Protein AF-W1YDE6-F1 (afdb_monomer)

Sequence (73 aa):
NTERYIRVMVKAGADMVEIGIPFSDPTAEGPV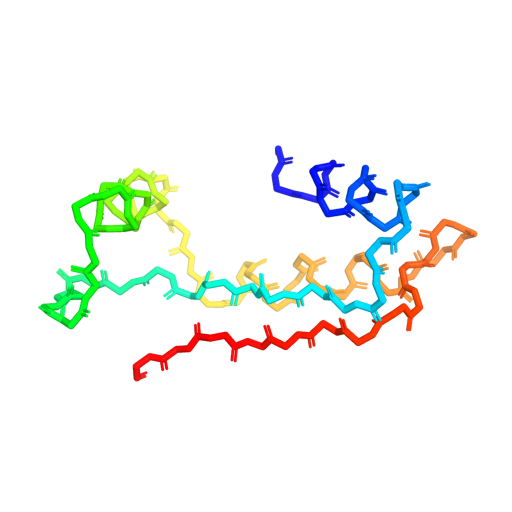IQEASTRALSTGVKINDIFDMVRRLRTGEEAVTVPLVFMTY

pLDDT: mean 95.29, std 3.97, range [78.75, 98.5]

Nearest PDB structures (foldseek):
  1fuy-assembly1_A-2  TM=9.115E-01  e=4.102E-04  Salmonella enterica subsp. enterica serovar Typhimurium
  6c73-assembly1_A  TM=9.145E-01  e=8.292E-04  Salmonella enterica subsp. enterica serovar Typhimurium
  6oso-assembly1_A-2  TM=8.834E-01  e=4.102E-04  Salmonella enterica subsp. enterica serovar Typhimurium str. LT2
  5bw6-assembly1_A  TM=9.082E-01  e=7.728E-04  Salmonella enterica subsp. enterica serovar Typhimurium
  7jqw-assembly1_A  TM=8.459E-01  e=9.545E-04  Salmonella enterica subsp. enterica serovar Typhimurium str. LT2

Mean predicted aligned error: 2.68 Å

Organism: NCBI:txid408170

Solvent-accessible surface area (backbone atoms only — not comparable to full-atom values): 4513 Å² total; per-residue (Å²): 112,68,70,60,52,52,53,49,44,45,77,73,66,44,76,56,46,80,43,75,56,67,52,97,78,52,81,91,51,57,71,73,57,41,52,48,18,52,59,46,50,74,72,67,66,49,73,66,58,53,53,51,50,51,54,60,42,58,44,74,96,79,36,59,78,56,56,75,42,81,43,72,133

Structure (mmCIF, N/CA/C/O backbone):
data_AF-W1YDE6-F1
#
_entry.id   AF-W1YDE6-F1
#
loop_
_atom_site.group_PDB
_atom_site.id
_atom_site.type_symbol
_atom_site.label_atom_id
_atom_site.label_alt_id
_atom_site.label_comp_id
_atom_site.label_asym_id
_atom_site.label_entity_id
_atom_site.label_seq_id
_atom_site.pdbx_PDB_ins_code
_atom_site.Cartn_x
_atom_site.Cartn_y
_atom_site.Cartn_z
_atom_site.occupancy
_atom_site.B_iso_or_equiv
_atom_site.auth_seq_id
_atom_site.auth_comp_id
_atom_site.auth_asym_id
_atom_site.auth_atom_id
_atom_site.pdbx_PDB_model_num
ATOM 1 N N . ASN A 1 1 ? -8.624 -7.347 -2.792 1.00 86.12 1 ASN A N 1
ATOM 2 C CA . ASN A 1 1 ? -8.862 -6.147 -3.632 1.00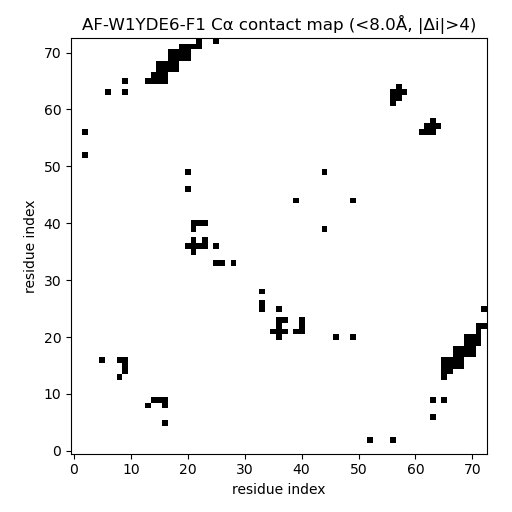 86.12 1 ASN A CA 1
ATOM 3 C C . ASN A 1 1 ? -7.623 -5.274 -3.808 1.00 86.12 1 ASN A C 1
ATOM 5 O O . ASN A 1 1 ? -7.326 -4.947 -4.948 1.00 86.12 1 ASN A O 1
ATOM 9 N N . THR A 1 2 ? -6.881 -4.938 -2.748 1.00 96.38 2 THR A N 1
ATOM 10 C CA . THR A 1 2 ? -5.711 -4.035 -2.814 1.00 96.38 2 THR A CA 1
ATOM 11 C C . THR A 1 2 ? -4.629 -4.480 -3.806 1.00 96.38 2 THR A C 1
ATOM 13 O O . THR A 1 2 ? -4.262 -3.698 -4.675 1.00 96.38 2 THR A O 1
ATOM 16 N N . GLU A 1 3 ? -4.197 -5.749 -3.777 1.00 96.81 3 GLU A N 1
ATOM 17 C CA . GLU A 1 3 ? -3.181 -6.274 -4.716 1.00 96.81 3 GLU A CA 1
ATOM 18 C C . GLU A 1 3 ? -3.568 -6.084 -6.189 1.00 96.81 3 GLU A C 1
ATOM 20 O O . GLU A 1 3 ? -2.734 -5.719 -7.016 1.00 96.81 3 GLU A O 1
ATOM 25 N N . ARG A 1 4 ? -4.854 -6.280 -6.516 1.00 97.12 4 ARG A N 1
ATOM 26 C CA . ARG A 1 4 ? -5.381 -6.071 -7.871 1.00 97.12 4 ARG A CA 1
ATOM 27 C C . ARG A 1 4 ? -5.218 -4.616 -8.299 1.00 97.12 4 ARG A C 1
ATOM 29 O O . ARG A 1 4 ? -4.768 -4.369 -9.411 1.00 97.12 4 ARG A O 1
ATOM 36 N N . TYR A 1 5 ? -5.569 -3.667 -7.430 1.00 97.62 5 TYR A N 1
ATOM 37 C CA . TYR A 1 5 ? -5.427 -2.242 -7.732 1.00 97.62 5 TYR A CA 1
ATOM 38 C C . TYR A 1 5 ? -3.966 -1.831 -7.885 1.00 97.62 5 TYR A C 1
ATOM 40 O O . TYR A 1 5 ? -3.656 -1.106 -8.821 1.00 97.62 5 TYR A O 1
ATOM 48 N N . ILE A 1 6 ? -3.065 -2.359 -7.050 1.00 98.06 6 ILE A N 1
ATOM 49 C CA . ILE A 1 6 ? -1.620 -2.129 -7.193 1.00 98.06 6 ILE A CA 1
ATOM 50 C C . ILE A 1 6 ? -1.136 -2.603 -8.566 1.00 98.06 6 ILE A C 1
ATOM 52 O O . ILE A 1 6 ? -0.542 -1.824 -9.304 1.00 98.06 6 ILE A O 1
ATOM 56 N N . ARG A 1 7 ? -1.462 -3.838 -8.968 1.00 97.62 7 ARG A N 1
ATOM 57 C CA . ARG A 1 7 ? -1.086 -4.364 -10.293 1.00 97.62 7 ARG A CA 1
ATOM 58 C C . ARG A 1 7 ? -1.653 -3.519 -11.433 1.00 97.62 7 ARG A C 1
ATOM 60 O O . ARG A 1 7 ? -0.953 -3.288 -12.412 1.00 97.62 7 ARG A O 1
ATOM 67 N N . VAL A 1 8 ? -2.898 -3.054 -11.317 1.00 97.94 8 VAL A N 1
ATOM 68 C CA . VAL A 1 8 ? -3.524 -2.182 -12.323 1.00 97.94 8 VAL A CA 1
ATOM 69 C C . VAL A 1 8 ? -2.812 -0.832 -12.409 1.00 97.94 8 VAL A C 1
ATOM 71 O O . VAL A 1 8 ? -2.508 -0.408 -13.516 1.00 97.94 8 VAL A O 1
ATOM 74 N N . MET A 1 9 ? -2.500 -0.189 -11.280 1.00 97.88 9 MET A N 1
ATOM 75 C CA . MET A 1 9 ? -1.770 1.086 -11.257 1.00 97.88 9 MET A CA 1
ATOM 76 C C . MET A 1 9 ? -0.391 0.954 -11.910 1.00 97.88 9 MET A C 1
ATOM 78 O O . MET A 1 9 ? -0.026 1.771 -12.749 1.00 97.88 9 MET A O 1
ATOM 82 N N . VAL A 1 10 ? 0.337 -0.124 -11.606 1.00 98.19 10 VAL A N 1
ATOM 83 C CA . VAL A 1 10 ? 1.640 -0.411 -12.225 1.00 98.19 10 VAL A CA 1
ATOM 84 C C . VAL A 1 10 ? 1.502 -0.669 -13.727 1.00 98.19 10 VAL A C 1
ATOM 86 O O . VAL A 1 10 ? 2.220 -0.064 -14.516 1.00 98.19 10 VAL A O 1
ATOM 89 N N . LYS A 1 11 ? 0.541 -1.505 -14.153 1.00 97.38 11 LYS A N 1
ATOM 90 C CA . LYS A 1 11 ? 0.263 -1.756 -15.583 1.00 97.38 11 LYS A CA 1
ATOM 91 C C . LYS A 1 11 ? -0.182 -0.484 -16.323 1.00 97.38 11 LYS A C 1
ATOM 93 O O . LYS A 1 11 ? 0.032 -0.388 -17.526 1.00 97.38 11 LYS A O 1
ATOM 98 N N . ALA A 1 12 ? -0.775 0.481 -15.619 1.00 98.19 12 ALA A N 1
ATOM 99 C CA . ALA A 1 12 ? -1.169 1.783 -16.153 1.00 98.19 12 ALA A CA 1
ATOM 100 C C . ALA A 1 12 ? -0.021 2.814 -16.197 1.00 98.19 12 ALA A C 1
ATOM 102 O O . ALA A 1 12 ? -0.246 3.932 -16.654 1.00 98.19 12 ALA A O 1
ATOM 103 N N . GLY A 1 13 ? 1.191 2.449 -15.760 1.00 98.19 13 GLY A N 1
ATOM 104 C CA . GLY A 1 13 ? 2.385 3.290 -15.864 1.00 98.19 13 GLY A CA 1
ATOM 105 C C . GLY A 1 13 ? 2.791 4.014 -14.581 1.00 98.19 13 GLY A C 1
ATOM 106 O O . GLY A 1 13 ? 3.543 4.977 -14.659 1.00 98.19 13 GLY A O 1
ATOM 107 N N . ALA A 1 14 ? 2.314 3.595 -13.404 1.00 98.31 14 ALA A N 1
ATOM 108 C CA . ALA A 1 14 ? 2.820 4.144 -12.145 1.00 98.31 14 ALA A CA 1
ATOM 109 C C . ALA A 1 14 ? 4.293 3.753 -11.924 1.00 98.31 14 ALA A C 1
ATOM 111 O O . ALA A 1 14 ? 4.598 2.569 -11.776 1.00 98.31 14 ALA A O 1
ATOM 112 N N . ASP A 1 15 ? 5.185 4.743 -11.831 1.00 98.50 15 ASP A N 1
ATOM 113 C CA . ASP A 1 15 ? 6.620 4.537 -11.569 1.00 98.50 15 ASP A CA 1
ATOM 114 C C . ASP A 1 15 ? 6.922 4.106 -10.127 1.00 98.50 15 ASP A C 1
ATOM 116 O O . ASP A 1 15 ? 7.987 3.563 -9.847 1.00 98.50 15 ASP A O 1
ATOM 120 N N . MET A 1 16 ? 5.991 4.354 -9.204 1.00 98.19 16 MET A N 1
ATOM 121 C CA . MET A 1 16 ? 6.049 3.990 -7.789 1.00 98.19 16 MET A CA 1
ATOM 122 C C . MET A 1 16 ? 4.625 3.899 -7.235 1.00 98.19 16 MET A C 1
ATOM 124 O O . MET A 1 16 ? 3.724 4.591 -7.709 1.00 98.19 16 MET A O 1
ATOM 128 N N . VAL A 1 17 ? 4.421 3.067 -6.210 1.00 98.31 17 VAL A N 1
ATOM 129 C CA . VAL A 1 17 ? 3.151 3.002 -5.476 1.00 98.31 17 VAL A CA 1
ATOM 130 C C . VAL A 1 17 ? 3.393 3.209 -3.986 1.00 98.31 17 VAL A C 1
ATOM 132 O O . VAL A 1 17 ? 4.192 2.508 -3.364 1.00 98.31 17 VAL A O 1
ATOM 135 N N . GLU A 1 18 ? 2.656 4.152 -3.413 1.00 97.88 18 GLU A N 1
ATOM 136 C CA . GLU A 1 18 ? 2.583 4.370 -1.974 1.00 97.88 18 GLU A CA 1
ATOM 137 C C . GLU A 1 18 ? 1.474 3.496 -1.368 1.00 97.88 18 GLU A C 1
ATOM 139 O O . GLU A 1 18 ? 0.354 3.424 -1.880 1.00 97.88 18 GLU A O 1
ATOM 144 N N . ILE A 1 19 ? 1.798 2.782 -0.29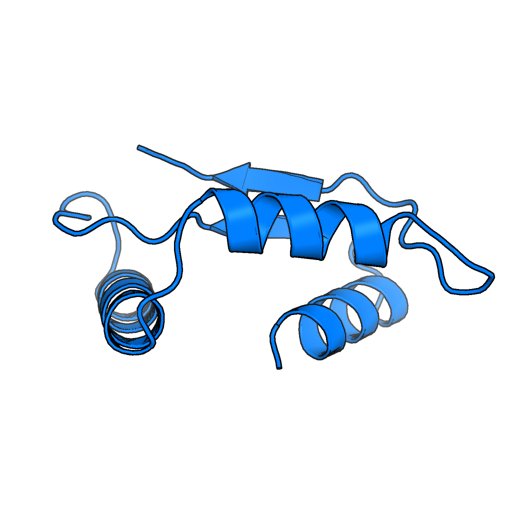3 1.00 97.31 19 ILE A N 1
ATOM 145 C CA . ILE A 1 19 ? 0.903 1.875 0.425 1.00 97.31 19 ILE A CA 1
ATOM 146 C C . ILE A 1 19 ? 0.671 2.461 1.814 1.00 97.31 19 ILE A C 1
ATOM 148 O O . ILE A 1 19 ? 1.540 2.375 2.682 1.00 97.31 19 ILE A O 1
ATOM 152 N N . GLY A 1 20 ? -0.516 3.028 2.027 1.00 95.94 20 GLY A N 1
ATOM 153 C CA . GLY A 1 20 ? -0.934 3.515 3.338 1.00 95.94 20 GLY A CA 1
ATOM 154 C C . GLY A 1 20 ? -1.135 2.371 4.331 1.00 95.94 20 GLY A C 1
ATOM 155 O O . GLY A 1 20 ? -1.896 1.434 4.067 1.00 95.94 20 GLY A O 1
ATOM 156 N N . ILE A 1 21 ? -0.471 2.460 5.480 1.00 95.56 21 ILE A N 1
ATOM 157 C CA . ILE A 1 21 ? -0.759 1.635 6.651 1.00 95.56 21 ILE A CA 1
ATOM 158 C C . ILE A 1 21 ? -1.894 2.328 7.413 1.00 95.56 21 ILE A C 1
ATOM 160 O O . ILE A 1 21 ? -1.721 3.460 7.864 1.00 95.56 21 ILE A O 1
ATOM 164 N N . PRO A 1 22 ? -3.074 1.698 7.538 1.00 94.38 22 PRO A N 1
ATOM 165 C CA . PRO A 1 22 ? -4.223 2.359 8.128 1.00 94.38 22 PRO A CA 1
ATOM 166 C C . PRO A 1 22 ? -3.984 2.617 9.618 1.00 94.38 22 PRO A C 1
ATOM 168 O O . PRO A 1 22 ? -3.609 1.713 10.368 1.00 94.38 22 PRO A O 1
ATOM 171 N N . PHE A 1 23 ? -4.234 3.855 10.037 1.00 92.00 23 PHE A N 1
ATOM 172 C CA . PHE A 1 23 ? -4.025 4.325 11.403 1.00 92.00 23 PHE A CA 1
ATOM 173 C C . PHE A 1 23 ? -5.358 4.713 12.049 1.00 92.00 23 PHE A C 1
ATOM 175 O O . PHE A 1 23 ? -6.276 5.163 11.363 1.00 92.00 23 PHE A O 1
ATOM 182 N N . SER A 1 24 ? -5.492 4.495 13.362 1.00 86.44 24 SER A N 1
ATOM 183 C CA . SER A 1 24 ? -6.746 4.747 14.087 1.00 86.44 24 SER A CA 1
ATOM 184 C C . SER A 1 24 ? -7.000 6.223 14.382 1.00 86.44 24 SER A C 1
ATOM 186 O O . SER A 1 24 ? -8.145 6.576 14.643 1.00 86.44 24 SER A O 1
ATOM 188 N N . ASP A 1 25 ? -5.961 7.063 14.338 1.00 86.81 25 ASP A N 1
ATOM 189 C CA . ASP A 1 25 ? -6.060 8.505 14.599 1.00 86.81 25 ASP A CA 1
ATOM 190 C C . ASP A 1 25 ? -5.356 9.369 13.520 1.00 86.81 25 ASP A C 1
ATOM 192 O O . ASP A 1 25 ? -4.382 10.071 13.803 1.00 86.81 25 ASP A O 1
ATOM 196 N N . PRO A 1 26 ? -5.779 9.302 12.241 1.00 78.75 26 PRO A N 1
ATOM 197 C CA . PRO A 1 26 ? -5.103 9.968 11.124 1.00 78.75 26 PRO A CA 1
ATOM 198 C C . PRO A 1 26 ? -5.485 11.459 11.018 1.00 78.75 26 PRO A C 1
ATOM 200 O O . PRO A 1 26 ? -6.048 11.902 10.018 1.00 78.75 26 PRO A O 1
ATOM 203 N N . THR A 1 27 ? -5.194 12.249 12.055 1.00 84.19 27 THR A N 1
ATOM 204 C CA . THR A 1 27 ? -5.595 13.672 12.148 1.00 84.19 27 THR A CA 1
ATOM 205 C C . THR A 1 27 ? -4.958 14.581 11.095 1.00 84.19 27 THR A C 1
ATOM 207 O O . THR A 1 27 ? -5.511 15.639 10.796 1.00 84.19 27 THR A O 1
ATOM 210 N N . ALA A 1 28 ? -3.825 14.176 10.515 1.00 87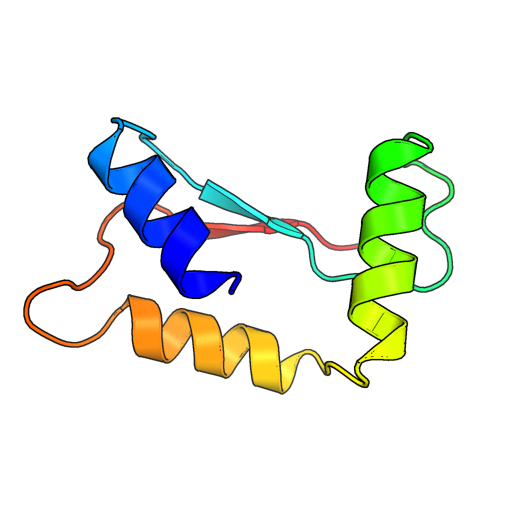.81 28 ALA A N 1
ATOM 211 C CA . ALA A 1 28 ? -3.149 14.917 9.451 1.00 87.81 28 ALA A CA 1
ATOM 212 C C . ALA A 1 28 ? -3.684 14.596 8.040 1.00 87.81 28 ALA A C 1
ATOM 214 O O . ALA A 1 28 ? -3.324 15.280 7.083 1.00 87.81 28 ALA A O 1
ATOM 215 N N . GLU A 1 29 ? -4.563 13.599 7.898 1.00 89.25 29 GLU A N 1
ATOM 216 C CA . GLU A 1 29 ? -5.122 13.191 6.608 1.00 89.25 29 GLU A CA 1
ATOM 217 C C . GLU A 1 29 ? -6.411 13.934 6.245 1.00 89.25 29 GLU A C 1
ATOM 219 O O . GLU A 1 29 ? -7.205 14.326 7.102 1.00 89.25 29 GLU A O 1
ATOM 224 N N . GLY A 1 30 ? -6.693 14.042 4.945 1.00 94.12 30 GLY A N 1
ATOM 225 C CA . GLY A 1 30 ? -7.999 14.490 4.451 1.00 94.12 30 GLY A CA 1
ATOM 226 C C . GLY A 1 30 ? -9.114 13.444 4.653 1.00 94.12 30 GLY A C 1
ATOM 227 O O . GLY A 1 30 ? -8.829 12.248 4.765 1.00 94.12 30 GLY A O 1
ATOM 228 N N . PRO A 1 31 ? -10.402 13.846 4.617 1.00 95.00 31 PRO A N 1
ATOM 229 C CA . PRO A 1 31 ? -11.540 12.983 4.967 1.00 95.00 31 PRO A CA 1
ATOM 230 C C . PRO A 1 31 ? -11.611 11.686 4.145 1.00 95.00 31 PRO A C 1
ATOM 232 O O . PRO A 1 31 ? -11.921 10.627 4.681 1.00 95.00 31 PRO A O 1
ATOM 235 N N . VAL A 1 32 ? -11.235 11.731 2.863 1.00 96.06 32 VAL A N 1
ATOM 236 C CA . VAL A 1 32 ? -11.217 10.547 1.985 1.00 96.06 32 VAL A CA 1
ATOM 237 C C . VAL A 1 32 ? -10.242 9.472 2.481 1.00 96.06 32 VAL A C 1
ATOM 239 O O . VAL A 1 32 ? -10.563 8.280 2.444 1.00 96.06 32 VAL A O 1
ATOM 242 N N . ILE A 1 33 ? -9.060 9.879 2.953 1.00 94.69 33 ILE A N 1
ATOM 243 C CA . ILE A 1 33 ? -8.033 8.961 3.459 1.00 94.69 33 ILE A CA 1
ATOM 244 C C . ILE A 1 33 ? -8.383 8.493 4.875 1.00 94.69 33 ILE A C 1
ATOM 246 O O . ILE A 1 33 ? -8.228 7.306 5.169 1.00 94.69 33 ILE A O 1
ATOM 250 N N . GLN A 1 34 ? -8.947 9.367 5.717 1.00 94.50 34 GLN A N 1
ATOM 251 C CA . GLN A 1 34 ? -9.460 8.970 7.034 1.00 94.50 34 GLN A CA 1
ATOM 252 C C . GLN A 1 34 ? -10.504 7.850 6.905 1.00 94.50 34 GLN A C 1
ATOM 254 O O . GLN A 1 34 ? -10.367 6.794 7.522 1.00 94.50 34 GLN A O 1
ATOM 259 N N . GLU A 1 35 ? -11.492 8.012 6.020 1.00 95.00 35 GLU A N 1
ATOM 260 C CA . GLU A 1 35 ? -12.503 6.981 5.775 1.00 95.00 35 GLU A CA 1
ATOM 261 C C . GLU A 1 35 ? -11.909 5.691 5.187 1.00 95.00 35 GLU A C 1
ATOM 263 O O . GLU A 1 35 ? -12.379 4.591 5.490 1.00 95.00 35 GLU A O 1
ATOM 268 N N . ALA A 1 36 ? -10.883 5.794 4.333 1.00 94.81 36 ALA A N 1
ATOM 269 C CA . ALA A 1 36 ? -10.182 4.624 3.807 1.00 94.81 36 ALA A CA 1
ATOM 270 C C . ALA A 1 36 ? -9.487 3.835 4.925 1.00 94.81 36 ALA A C 1
ATOM 272 O O . ALA A 1 36 ? -9.620 2.609 4.963 1.00 94.81 36 ALA A O 1
ATOM 273 N N . SER A 1 37 ? -8.837 4.528 5.864 1.00 94.12 37 SER A N 1
ATOM 274 C CA . SER A 1 37 ? -8.248 3.925 7.063 1.00 94.12 37 SER A CA 1
ATOM 275 C C . SER A 1 37 ? -9.310 3.258 7.935 1.00 94.12 37 SER A C 1
ATOM 277 O O . SER A 1 37 ? -9.143 2.097 8.307 1.00 94.12 37 SER A O 1
ATOM 279 N N . THR A 1 38 ? -10.453 3.910 8.178 1.00 94.75 38 THR A N 1
ATOM 280 C CA . THR A 1 38 ? -11.574 3.306 8.920 1.00 94.75 38 THR A CA 1
ATOM 281 C C . THR A 1 38 ? -12.095 2.035 8.243 1.00 94.75 38 THR A C 1
ATOM 283 O O . THR A 1 38 ? -12.285 1.017 8.912 1.00 94.75 38 THR A O 1
ATOM 286 N N . ARG A 1 39 ? -12.289 2.051 6.914 1.00 95.94 39 ARG A N 1
ATOM 287 C CA . ARG A 1 39 ? -12.723 0.867 6.149 1.00 95.94 39 ARG A CA 1
ATOM 288 C C . ARG A 1 39 ? -11.699 -0.262 6.183 1.00 95.94 39 ARG A C 1
ATOM 290 O O . ARG A 1 39 ? -12.095 -1.418 6.187 1.00 95.94 39 ARG A O 1
ATOM 297 N N . ALA A 1 40 ? -10.407 0.048 6.174 1.00 95.56 40 ALA A N 1
ATOM 298 C CA . ALA A 1 40 ? -9.364 -0.968 6.258 1.00 95.56 40 ALA A CA 1
ATOM 299 C C . ALA A 1 40 ? -9.295 -1.583 7.666 1.00 95.56 40 ALA A C 1
ATOM 301 O O . ALA A 1 40 ? -9.252 -2.802 7.809 1.00 95.56 40 ALA A O 1
ATOM 302 N N . LEU A 1 41 ? -9.355 -0.760 8.717 1.00 95.62 41 LEU A N 1
ATOM 303 C CA . LEU A 1 41 ? -9.337 -1.235 10.104 1.00 95.62 41 LEU A CA 1
ATOM 304 C C . LEU A 1 41 ? -10.569 -2.078 10.449 1.00 95.62 41 LEU A C 1
ATOM 306 O O . LEU A 1 41 ? -10.446 -3.049 11.196 1.00 95.62 41 LEU A O 1
ATOM 310 N N . SER A 1 42 ? -11.738 -1.766 9.881 1.00 96.50 42 SER A N 1
ATOM 311 C CA . SER A 1 42 ? -12.962 -2.539 10.125 1.00 96.50 42 SER A CA 1
ATOM 312 C C . SER A 1 42 ? -12.905 -3.969 9.576 1.00 96.50 42 SER A C 1
ATOM 314 O O . SER A 1 42 ? -13.651 -4.824 10.052 1.00 96.50 42 SER A O 1
ATOM 316 N N . THR A 1 43 ? -11.988 -4.276 8.646 1.00 95.69 43 THR A N 1
ATOM 317 C CA . THR A 1 43 ? -11.741 -5.656 8.192 1.00 95.69 43 THR A CA 1
ATOM 318 C C . THR A 1 43 ? -10.779 -6.427 9.098 1.00 95.69 43 THR A C 1
ATOM 320 O O . THR A 1 43 ? -10.436 -7.564 8.786 1.00 95.69 43 THR A O 1
ATOM 323 N N . GLY A 1 44 ? -10.298 -5.820 10.188 1.00 95.88 44 GLY A N 1
ATOM 324 C CA . GLY A 1 44 ? -9.376 -6.446 11.135 1.00 95.88 44 GLY A CA 1
ATOM 325 C C . GLY A 1 44 ? -7.924 -6.538 10.660 1.00 95.88 44 GLY A 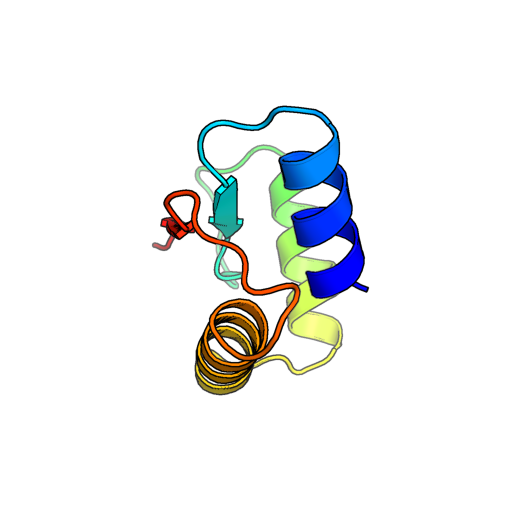C 1
ATOM 326 O O . GLY A 1 44 ? -7.143 -7.235 11.309 1.00 95.88 44 GLY A O 1
ATOM 327 N N . VAL A 1 45 ? -7.556 -5.839 9.577 1.00 96.06 45 VAL A N 1
ATOM 328 C CA . VAL A 1 45 ? -6.206 -5.887 8.994 1.00 96.06 45 VAL A CA 1
ATOM 329 C C . VAL A 1 45 ? -5.136 -5.510 10.021 1.00 96.06 45 VAL A C 1
ATOM 331 O O . VAL A 1 45 ? -5.306 -4.587 10.823 1.00 96.06 45 VAL A O 1
ATOM 334 N N . LYS A 1 46 ? -4.024 -6.239 10.004 1.00 95.38 46 LYS A N 1
ATOM 335 C CA . LYS A 1 46 ? -2.835 -6.014 10.823 1.00 95.38 46 LYS A CA 1
ATOM 336 C C . LYS A 1 46 ? -1.650 -5.678 9.934 1.00 95.38 46 LYS A C 1
ATOM 338 O O . LYS A 1 46 ? -1.615 -5.997 8.749 1.00 95.38 46 LYS A O 1
ATOM 343 N N . ILE A 1 47 ? -0.627 -5.079 10.533 1.00 94.88 47 ILE A N 1
ATOM 344 C CA . ILE A 1 47 ? 0.595 -4.712 9.813 1.00 94.88 47 ILE A CA 1
ATOM 345 C C . ILE A 1 47 ? 1.262 -5.923 9.134 1.00 94.88 47 ILE A C 1
ATOM 347 O O . ILE A 1 47 ? 1.743 -5.818 8.009 1.00 94.88 47 ILE A O 1
ATOM 351 N N . ASN A 1 48 ? 1.211 -7.101 9.767 1.00 97.06 48 ASN A N 1
ATOM 352 C CA . ASN A 1 48 ? 1.741 -8.339 9.192 1.00 97.06 48 ASN A CA 1
ATOM 353 C C . ASN A 1 48 ? 1.019 -8.735 7.897 1.00 97.06 48 ASN A C 1
ATOM 355 O O . ASN A 1 48 ? 1.686 -9.146 6.950 1.00 97.06 48 ASN A O 1
ATOM 359 N N . ASP A 1 49 ? -0.297 -8.520 7.807 1.00 97.25 49 ASP A N 1
ATOM 360 C CA . ASP A 1 49 ? -1.072 -8.807 6.593 1.00 97.25 4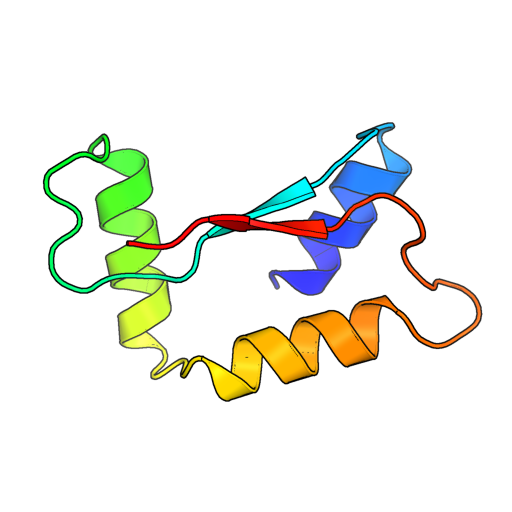9 ASP A CA 1
ATOM 361 C C . ASP A 1 49 ? -0.613 -7.933 5.416 1.00 97.25 49 ASP A C 1
ATOM 363 O O . ASP A 1 49 ? -0.585 -8.382 4.267 1.00 97.25 49 ASP A O 1
ATOM 367 N N . ILE A 1 50 ? -0.217 -6.686 5.701 1.00 97.19 50 ILE A N 1
ATOM 368 C CA . ILE A 1 50 ? 0.314 -5.737 4.714 1.00 97.19 50 ILE A CA 1
ATOM 369 C C . ILE A 1 50 ? 1.707 -6.180 4.252 1.00 97.19 50 ILE A C 1
ATOM 371 O O . ILE A 1 50 ? 1.979 -6.199 3.050 1.00 97.19 50 ILE A O 1
ATOM 375 N N . PHE A 1 51 ? 2.581 -6.594 5.175 1.00 97.75 51 PHE A N 1
ATOM 376 C CA . PHE A 1 51 ? 3.884 -7.152 4.806 1.00 97.75 51 PHE A CA 1
ATOM 377 C C . PHE A 1 51 ? 3.742 -8.425 3.965 1.00 97.75 51 PHE A C 1
ATOM 379 O O . PHE A 1 51 ? 4.435 -8.571 2.959 1.00 97.75 51 PHE A O 1
ATOM 386 N N . ASP A 1 52 ? 2.820 -9.320 4.319 1.00 98.19 52 ASP A N 1
ATOM 387 C CA . ASP A 1 52 ? 2.548 -10.532 3.545 1.00 98.19 52 ASP A CA 1
ATOM 388 C C . ASP A 1 52 ? 1.978 -10.219 2.160 1.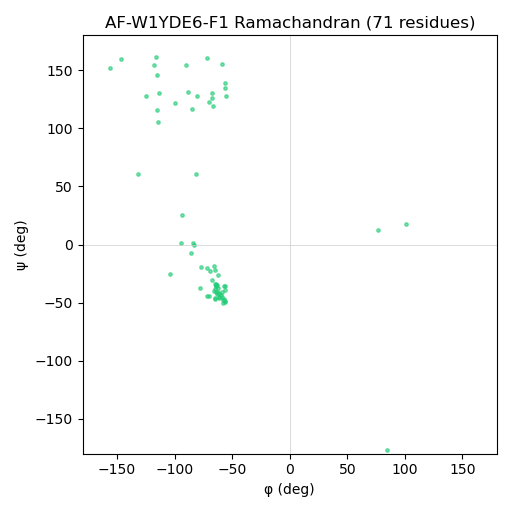00 98.19 52 ASP A C 1
ATOM 390 O O . ASP A 1 52 ? 2.366 -10.849 1.174 1.00 98.19 52 ASP A O 1
ATOM 394 N N . MET A 1 53 ? 1.115 -9.207 2.055 1.00 97.75 53 MET A N 1
ATOM 395 C CA . MET A 1 53 ? 0.644 -8.682 0.773 1.00 97.75 53 MET A CA 1
ATOM 396 C C . MET A 1 53 ? 1.807 -8.200 -0.097 1.00 97.75 53 MET A C 1
ATOM 398 O O . MET A 1 53 ? 1.893 -8.570 -1.268 1.00 97.75 53 MET A O 1
ATOM 402 N N . VAL A 1 54 ? 2.733 -7.417 0.461 1.00 97.94 54 VAL A N 1
ATOM 403 C CA . VAL A 1 54 ? 3.908 -6.942 -0.282 1.00 97.94 54 VAL A CA 1
ATOM 404 C C . VAL A 1 54 ? 4.807 -8.104 -0.697 1.00 97.94 54 VAL A C 1
ATOM 406 O O . VAL A 1 54 ? 5.247 -8.133 -1.844 1.00 97.94 54 VAL A O 1
ATOM 409 N N . ARG A 1 55 ? 5.026 -9.107 0.164 1.00 97.94 55 ARG A N 1
ATOM 410 C CA . ARG A 1 55 ? 5.777 -10.321 -0.205 1.00 97.94 55 ARG A CA 1
ATOM 411 C C . ARG A 1 55 ? 5.153 -11.018 -1.414 1.00 97.94 55 ARG A C 1
ATOM 413 O O . ARG A 1 55 ? 5.872 -11.313 -2.361 1.00 97.94 55 ARG A O 1
ATOM 420 N N . ARG A 1 56 ? 3.829 -11.216 -1.426 1.00 97.81 56 ARG A N 1
ATOM 421 C CA . ARG A 1 56 ? 3.112 -11.812 -2.572 1.00 97.81 56 ARG A CA 1
ATOM 422 C C . ARG A 1 56 ? 3.188 -10.960 -3.838 1.00 97.81 56 ARG A C 1
ATOM 424 O O . ARG A 1 56 ? 3.245 -11.496 -4.938 1.00 97.81 56 ARG A O 1
ATOM 431 N N . LEU A 1 57 ? 3.201 -9.635 -3.706 1.00 98.06 57 LEU A N 1
ATOM 432 C CA . LEU A 1 57 ? 3.372 -8.734 -4.849 1.00 98.06 57 LEU A CA 1
ATOM 433 C C . LEU A 1 57 ? 4.782 -8.799 -5.447 1.00 98.06 57 LEU A C 1
ATOM 435 O O . LEU A 1 57 ? 4.937 -8.469 -6.617 1.00 98.06 57 LEU A O 1
ATOM 439 N N . ARG A 1 58 ? 5.793 -9.228 -4.685 1.00 97.88 58 ARG A N 1
ATOM 440 C CA . ARG A 1 58 ? 7.198 -9.314 -5.119 1.00 97.88 58 ARG A CA 1
ATOM 441 C C . ARG A 1 58 ? 7.610 -10.688 -5.661 1.00 97.88 58 ARG A C 1
ATOM 443 O O . ARG A 1 58 ? 8.775 -10.859 -6.007 1.00 97.88 58 ARG A O 1
ATOM 450 N N . THR A 1 59 ? 6.705 -11.662 -5.733 1.00 96.56 59 THR A N 1
ATOM 451 C CA . THR A 1 59 ? 7.014 -13.031 -6.178 1.00 96.56 59 THR A CA 1
ATOM 452 C C . THR A 1 59 ? 6.250 -13.424 -7.446 1.00 96.56 59 THR A C 1
ATOM 454 O O . THR A 1 59 ? 5.174 -12.900 -7.734 1.00 96.56 59 THR A O 1
ATOM 457 N N . GLY A 1 60 ? 6.812 -14.374 -8.202 1.00 94.88 60 GLY A N 1
ATOM 458 C CA . GLY A 1 60 ? 6.200 -14.945 -9.409 1.00 94.88 60 GLY A CA 1
ATOM 459 C C . GLY A 1 60 ? 6.442 -14.147 -10.697 1.00 94.88 60 GLY A C 1
ATOM 460 O O . GLY A 1 60 ? 7.155 -13.148 -10.708 1.00 94.88 60 GLY A O 1
ATOM 461 N N . GLU A 1 61 ? 5.842 -14.609 -11.796 1.00 93.31 61 GLU A N 1
ATOM 462 C CA . GLU A 1 61 ? 6.013 -14.029 -13.141 1.00 93.31 61 GLU A CA 1
ATOM 463 C C . GLU A 1 61 ? 5.408 -12.626 -13.275 1.00 93.31 61 GLU A C 1
ATOM 465 O O . GLU A 1 61 ? 5.922 -11.790 -14.011 1.00 93.31 61 GLU A O 1
ATOM 470 N N . GLU A 1 62 ? 4.345 -12.337 -12.520 1.00 93.06 62 GLU A N 1
ATOM 471 C CA . GLU A 1 62 ? 3.753 -11.000 -12.442 1.00 93.06 62 GLU A CA 1
ATOM 472 C C . GLU A 1 62 ? 4.316 -10.176 -11.267 1.00 93.06 62 GLU A C 1
ATOM 474 O O . GLU A 1 62 ? 3.613 -9.318 -10.729 1.00 93.06 62 GLU A O 1
ATOM 479 N N . ALA A 1 63 ? 5.536 -10.441 -10.790 1.00 97.31 63 ALA A N 1
ATOM 480 C CA . ALA A 1 63 ? 6.111 -9.671 -9.688 1.00 97.31 63 ALA A CA 1
ATOM 481 C C . ALA A 1 63 ? 6.114 -8.163 -10.003 1.00 97.31 63 ALA A C 1
ATOM 483 O O . ALA A 1 63 ? 6.608 -7.713 -11.036 1.00 97.31 63 ALA A O 1
ATOM 484 N N . VAL A 1 64 ? 5.570 -7.366 -9.084 1.00 98.25 64 VAL A N 1
ATOM 485 C CA . VAL A 1 64 ? 5.647 -5.908 -9.134 1.00 98.25 64 VAL A CA 1
ATOM 486 C C . VAL A 1 64 ? 7.091 -5.508 -8.860 1.00 98.25 64 VAL A C 1
ATOM 488 O O . VAL A 1 64 ? 7.640 -5.840 -7.809 1.00 98.25 64 VAL A O 1
ATOM 491 N N . THR A 1 65 ? 7.708 -4.783 -9.789 1.00 97.38 65 THR A N 1
ATOM 492 C CA . THR A 1 65 ? 9.123 -4.381 -9.712 1.00 97.38 65 THR A CA 1
ATOM 493 C C . THR A 1 65 ? 9.315 -2.922 -9.320 1.00 97.38 65 THR A C 1
ATOM 495 O O . THR A 1 65 ? 10.323 -2.606 -8.693 1.00 97.38 65 THR A O 1
ATOM 498 N N . VAL A 1 66 ? 8.333 -2.051 -9.579 1.00 98.38 66 VAL A N 1
ATOM 499 C CA . VAL A 1 66 ? 8.399 -0.639 -9.171 1.00 98.38 66 VAL A CA 1
ATOM 500 C C . VAL A 1 66 ? 8.551 -0.492 -7.648 1.00 98.38 66 VAL A C 1
ATOM 502 O O . VAL A 1 66 ? 8.172 -1.406 -6.896 1.00 98.38 66 VAL A O 1
ATOM 505 N N . PRO A 1 67 ? 9.115 0.616 -7.141 1.00 98.50 67 PRO A N 1
ATOM 506 C CA . PRO A 1 67 ? 9.189 0.860 -5.709 1.00 98.50 67 PRO A CA 1
ATOM 507 C C . PRO A 1 67 ? 7.795 0.822 -5.067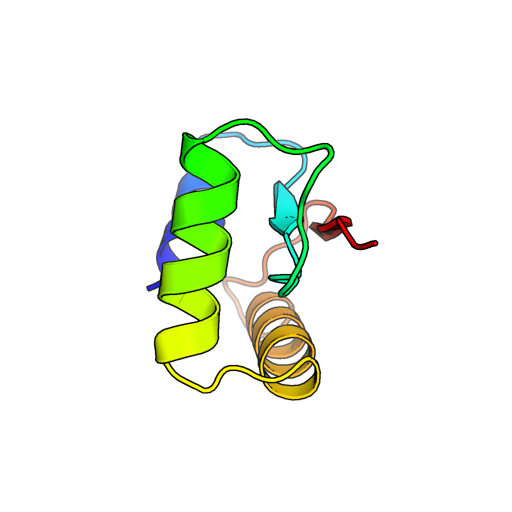 1.00 98.50 67 PRO A C 1
ATOM 509 O O . PRO A 1 67 ? 6.825 1.372 -5.589 1.00 98.50 67 PRO A O 1
ATOM 512 N N . LEU A 1 68 ? 7.709 0.121 -3.936 1.00 98.38 68 LEU A N 1
ATOM 513 C CA . LEU A 1 68 ? 6.530 0.083 -3.075 1.00 98.38 68 LEU A CA 1
ATOM 514 C C . LEU A 1 68 ? 6.959 0.719 -1.758 1.00 98.38 68 LEU A C 1
ATOM 516 O O . LEU A 1 68 ? 7.865 0.193 -1.110 1.00 98.38 68 LEU A O 1
ATOM 520 N N . VAL A 1 69 ? 6.357 1.849 -1.404 1.00 97.88 69 VAL A N 1
ATOM 521 C CA . VAL A 1 69 ? 6.750 2.652 -0.238 1.00 97.88 69 VAL A CA 1
ATOM 522 C C . VAL A 1 69 ? 5.626 2.618 0.780 1.00 97.8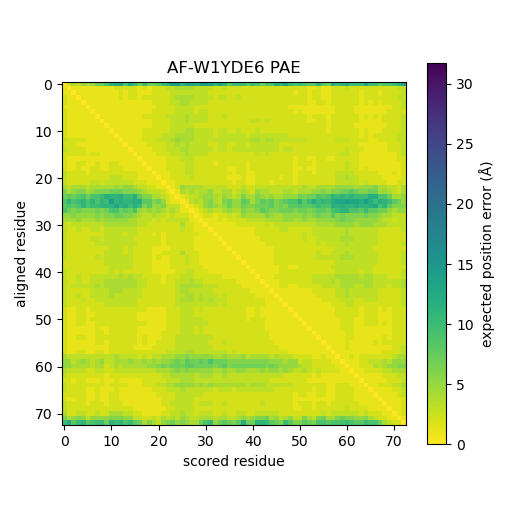8 69 VAL A C 1
ATOM 524 O O . VAL A 1 69 ? 4.472 2.831 0.424 1.00 97.88 69 VAL A O 1
ATOM 527 N N . PHE A 1 70 ? 5.945 2.330 2.040 1.00 97.00 70 PHE A N 1
ATOM 528 C CA . PHE A 1 70 ? 4.956 2.416 3.108 1.00 97.00 70 PHE A CA 1
ATOM 529 C C . PHE A 1 70 ? 4.795 3.862 3.557 1.00 97.00 70 PHE A C 1
ATOM 531 O O . PHE A 1 70 ? 5.778 4.509 3.914 1.00 97.00 70 PHE A O 1
ATOM 538 N N . MET A 1 71 ? 3.549 4.320 3.585 1.00 94.62 71 MET A N 1
ATOM 539 C CA . MET A 1 71 ? 3.156 5.545 4.265 1.00 94.62 71 MET A CA 1
ATOM 540 C C . MET A 1 71 ? 2.559 5.162 5.610 1.00 94.62 71 MET A C 1
ATOM 542 O O . MET A 1 71 ? 1.632 4.353 5.674 1.00 94.62 71 MET A O 1
ATOM 546 N N . THR A 1 72 ? 3.139 5.681 6.685 1.00 90.12 72 THR A N 1
ATOM 547 C CA . THR A 1 72 ? 2.731 5.389 8.059 1.00 90.12 72 THR A CA 1
ATOM 548 C C . THR A 1 72 ? 2.931 6.613 8.938 1.00 90.12 72 THR A C 1
ATOM 550 O O . THR A 1 72 ? 3.724 7.497 8.609 1.00 90.12 72 THR A O 1
ATOM 553 N N . TYR A 1 73 ? 2.220 6.601 10.061 1.00 84.00 73 TYR A N 1
ATOM 554 C CA . TYR A 1 73 ? 2.424 7.463 11.220 1.00 84.00 73 TYR A CA 1
ATOM 555 C C . TYR A 1 73 ? 3.375 6.811 12.224 1.00 84.00 73 TYR A C 1
ATOM 557 O O . TYR A 1 73 ? 3.482 5.557 12.186 1.00 84.00 73 TYR A O 1
#

Secondary structure (DSSP, 8-state):
-HHHHHHHHHHTT-S-EEEEPP-S--TTS-HHHHHHHHHHHTTT--HHHHHHHHHHHTSSTT---S-EEEE--

Radius of gyration: 12.83 Å; Cα contacts (8 Å, |Δi|>4): 66; chains: 1; bounding box: 22×30×31 Å

Foldseek 3Di:
DVLVVVLVCVVVPDLEEEDEDQDPCPVVDDPVSVVVSVVCVVVVDDPVNVVVSLVVCCDDPNRDDHYYHYDYD

InterPro domains:
  IPR002028 Tryptophan synthase, alpha chain [PF00290] (3-73)
  IPR002028 Tryptophan synthase, alpha chain [PTHR43406] (2-73)
  IPR011060 Ribulose-phosphate binding barrel [SSF51366] (2-73)
  IPR013785 Aldolase-type TIM barrel [G3DSA:3.20.20.70] (1-73)